Protein AF-A0A1Y1LAU3-F1 (afdb_monomer)

Foldseek 3Di:
DDDPPPPPPDDDPDLVVVLVVCVVVVCCVVCVPVNVVSVVVVVVVVVVVLVVVLVVVLVVVCVVCVPPDDPVNSVVVSVCVSVVVVVVVDDVVVVVVVVVVVVVVVPDD

InterPro domains:
  IPR008906 HAT, C-terminal dimerisation domain [PF05699] (14-85)

Structure (mmCIF, N/CA/C/O backbone):
data_AF-A0A1Y1LAU3-F1
#
_entry.id   AF-A0A1Y1LAU3-F1
#
loop_
_atom_site.group_PDB
_atom_site.id
_atom_site.type_symbol
_atom_site.label_atom_id
_atom_site.label_alt_id
_atom_site.label_comp_id
_atom_site.label_asym_id
_atom_site.label_entity_id
_atom_site.label_seq_id
_atom_site.pdbx_PDB_ins_code
_atom_site.Cartn_x
_atom_site.Cartn_y
_atom_site.Cartn_z
_atom_site.occupancy
_atom_site.B_iso_or_equiv
_atom_site.auth_seq_id
_atom_site.auth_comp_id
_atom_site.auth_asym_id
_atom_site.auth_atom_id
_atom_site.pdbx_PDB_model_num
ATOM 1 N N . CYS A 1 1 ? 8.373 -11.911 -58.769 1.00 37.09 1 CYS A N 1
ATOM 2 C CA . CYS A 1 1 ? 9.352 -11.261 -57.873 1.00 37.09 1 CYS A CA 1
ATOM 3 C C . CYS A 1 1 ? 8.609 -10.770 -56.638 1.00 37.09 1 CYS A C 1
ATOM 5 O O . CYS A 1 1 ? 7.966 -9.730 -56.698 1.00 37.09 1 CYS A O 1
ATOM 7 N N . ASN A 1 2 ? 8.587 -11.574 -55.572 1.00 32.12 2 ASN A N 1
ATOM 8 C CA . ASN A 1 2 ? 7.756 -11.315 -54.396 1.00 32.12 2 ASN A CA 1
ATOM 9 C C . ASN A 1 2 ? 8.445 -10.288 -53.495 1.00 32.12 2 ASN A C 1
ATOM 11 O O . ASN A 1 2 ? 9.388 -10.618 -52.781 1.00 32.12 2 ASN A O 1
ATOM 15 N N . ALA A 1 3 ? 7.964 -9.047 -53.535 1.00 37.00 3 ALA A N 1
ATOM 16 C CA . ALA A 1 3 ? 8.277 -8.048 -52.529 1.00 37.00 3 ALA A CA 1
ATOM 17 C C . ALA A 1 3 ? 7.621 -8.478 -51.208 1.00 37.00 3 ALA A C 1
ATOM 19 O O . ALA A 1 3 ? 6.402 -8.406 -51.045 1.00 37.00 3 ALA A O 1
ATOM 20 N N . ALA A 1 4 ? 8.432 -8.993 -50.285 1.00 42.31 4 ALA A N 1
ATOM 21 C CA . ALA A 1 4 ? 8.016 -9.248 -48.918 1.00 42.31 4 ALA A CA 1
ATOM 22 C C . ALA A 1 4 ? 7.680 -7.902 -48.263 1.00 42.31 4 ALA A C 1
ATOM 24 O O . ALA A 1 4 ? 8.559 -7.107 -47.939 1.00 42.31 4 ALA A O 1
ATOM 25 N N . ASN A 1 5 ? 6.382 -7.650 -48.106 1.00 40.16 5 ASN A N 1
ATOM 26 C CA . ASN A 1 5 ? 5.836 -6.565 -47.309 1.00 40.16 5 ASN A CA 1
ATOM 27 C C . ASN A 1 5 ? 6.276 -6.746 -45.851 1.00 40.16 5 ASN A C 1
ATOM 29 O O . ASN A 1 5 ? 5.591 -7.399 -45.063 1.00 40.16 5 ASN A O 1
ATOM 33 N N . HIS A 1 6 ? 7.418 -6.168 -45.483 1.00 41.47 6 HIS A N 1
ATOM 34 C CA . HIS A 1 6 ? 7.783 -5.982 -44.087 1.00 41.47 6 HIS A CA 1
ATOM 35 C C . HIS A 1 6 ? 6.885 -4.879 -43.521 1.00 41.47 6 HIS A C 1
ATOM 37 O O . HIS A 1 6 ? 7.215 -3.692 -43.545 1.00 41.47 6 HIS A O 1
ATOM 43 N N . LYS A 1 7 ? 5.691 -5.277 -43.079 1.00 38.19 7 LYS A N 1
ATOM 44 C CA . LYS A 1 7 ? 4.741 -4.411 -42.390 1.00 38.19 7 LYS A CA 1
ATOM 45 C C . LYS A 1 7 ? 5.406 -3.981 -41.084 1.00 38.19 7 LYS A C 1
ATOM 47 O O . LYS A 1 7 ? 5.466 -4.746 -40.129 1.00 38.19 7 LYS A O 1
ATOM 52 N N . VAL A 1 8 ? 5.982 -2.782 -41.086 1.00 50.97 8 VAL A N 1
ATOM 53 C CA . VAL A 1 8 ? 6.429 -2.102 -39.871 1.00 50.97 8 VAL A CA 1
ATOM 54 C C . VAL A 1 8 ? 5.165 -1.870 -39.055 1.00 50.97 8 VAL A C 1
ATOM 56 O O . VAL A 1 8 ? 4.382 -0.969 -39.350 1.00 50.97 8 VAL A O 1
ATOM 59 N N . GLU A 1 9 ? 4.897 -2.774 -38.114 1.00 46.41 9 GLU A N 1
ATOM 60 C CA . GLU A 1 9 ? 3.744 -2.658 -37.234 1.00 46.41 9 GLU A CA 1
ATOM 61 C C . GLU A 1 9 ? 3.915 -1.389 -36.406 1.00 46.41 9 GLU A C 1
ATOM 63 O O . GLU A 1 9 ? 4.878 -1.207 -35.662 1.00 46.41 9 GLU A O 1
ATOM 68 N N . THR A 1 10 ? 2.993 -0.465 -36.637 1.00 46.50 10 THR A N 1
ATOM 69 C CA . THR A 1 10 ? 2.930 0.844 -36.011 1.00 46.50 10 THR A CA 1
ATOM 70 C C . THR A 1 10 ? 2.952 0.702 -34.496 1.00 46.50 10 THR A C 1
ATOM 72 O O . THR A 1 10 ? 2.124 0.001 -33.917 1.00 46.50 10 THR A O 1
ATOM 75 N N . PHE A 1 11 ? 3.897 1.407 -33.879 1.00 54.47 11 PHE A N 1
ATOM 76 C CA . PHE A 1 11 ? 4.089 1.563 -32.444 1.00 54.47 11 PHE A CA 1
ATOM 77 C C . PHE A 1 11 ? 2.773 2.002 -31.784 1.00 54.47 11 PHE A C 1
ATOM 79 O O . PHE A 1 11 ? 2.393 3.171 -31.836 1.00 54.47 11 PHE A O 1
ATOM 86 N N . SER A 1 12 ? 2.031 1.063 -31.197 1.00 57.06 12 SER A N 1
ATOM 87 C CA . SER A 1 12 ? 0.879 1.407 -30.366 1.00 57.06 12 SER A CA 1
ATOM 88 C C . SER A 1 12 ? 1.380 2.194 -29.156 1.00 57.06 12 SER A C 1
ATOM 90 O O . SER A 1 12 ? 2.356 1.787 -28.529 1.00 57.06 12 SER A O 1
ATOM 92 N N . SER A 1 13 ? 0.694 3.272 -28.788 1.00 65.88 13 SER A N 1
ATOM 93 C CA . SER A 1 13 ? 1.000 4.178 -27.667 1.00 65.88 13 SER A CA 1
ATOM 94 C C . SER A 1 13 ? 0.988 3.537 -26.264 1.00 65.88 13 SER A C 1
ATOM 96 O O . SER A 1 13 ? 1.039 4.252 -25.267 1.00 65.88 13 SER A O 1
ATOM 98 N N . ASP A 1 14 ? 0.888 2.210 -26.171 1.00 78.12 14 ASP A N 1
ATOM 99 C CA . ASP A 1 14 ? 0.834 1.445 -24.931 1.00 78.12 14 ASP A CA 1
ATOM 100 C C . ASP A 1 14 ? 2.236 0.932 -24.519 1.00 78.12 14 ASP A C 1
ATOM 102 O O . ASP A 1 14 ? 2.820 0.088 -25.213 1.00 78.12 14 ASP A O 1
ATOM 106 N N . PRO A 1 15 ? 2.777 1.379 -23.369 1.00 75.56 15 PRO A N 1
ATOM 107 C CA . PRO A 1 15 ? 4.088 0.958 -22.870 1.00 75.56 15 PRO A CA 1
ATOM 108 C C . PRO A 1 15 ? 4.202 -0.553 -22.617 1.00 75.56 15 PRO A C 1
ATOM 110 O O . PRO A 1 15 ? 5.292 -1.120 -22.717 1.00 75.56 15 PRO A O 1
ATOM 113 N N . LEU A 1 16 ? 3.090 -1.225 -22.297 1.00 78.50 16 LEU A N 1
ATOM 114 C CA . LEU A 1 16 ? 3.060 -2.672 -22.053 1.00 78.50 16 LEU A CA 1
ATOM 115 C C . LEU A 1 16 ? 3.233 -3.463 -23.354 1.00 78.50 16 LEU A C 1
ATOM 117 O O . LEU A 1 16 ? 3.945 -4.469 -23.384 1.00 78.50 16 LEU A O 1
ATOM 121 N N . SER A 1 17 ? 2.608 -3.001 -24.435 1.00 79.81 17 SER A N 1
ATOM 122 C CA . SER A 1 17 ? 2.747 -3.580 -25.773 1.00 79.81 17 SER A CA 1
ATOM 123 C C . SER A 1 17 ? 4.181 -3.461 -26.298 1.00 79.81 17 SER A C 1
ATOM 125 O O . SER A 1 17 ? 4.711 -4.420 -26.861 1.00 79.81 17 SER A O 1
ATOM 127 N N . LEU A 1 18 ? 4.855 -2.345 -26.005 1.00 77.25 18 LEU A N 1
ATOM 128 C CA . LEU A 1 18 ? 6.271 -2.155 -26.316 1.00 77.25 18 LEU A CA 1
ATOM 129 C C . LEU A 1 18 ? 7.174 -3.154 -25.575 1.00 77.25 18 LEU A C 1
ATOM 131 O O . LEU A 1 18 ? 8.061 -3.759 -26.177 1.00 77.25 18 LEU A O 1
ATOM 135 N N . LEU A 1 19 ? 6.932 -3.362 -24.278 1.00 74.94 19 LEU A N 1
ATOM 136 C CA . LEU A 1 19 ? 7.707 -4.306 -23.470 1.00 74.94 19 LEU A CA 1
ATOM 137 C C . LEU A 1 19 ? 7.562 -5.746 -23.990 1.00 74.94 19 LEU A C 1
ATOM 139 O O . LEU A 1 19 ? 8.554 -6.464 -24.117 1.00 74.94 19 LEU A O 1
ATOM 143 N N . LYS A 1 20 ? 6.337 -6.148 -24.356 1.00 81.69 20 LYS A N 1
ATOM 144 C CA . LYS A 1 20 ? 6.057 -7.465 -24.956 1.00 81.69 20 LYS A CA 1
ATOM 145 C C . LYS A 1 20 ? 6.756 -7.644 -26.303 1.00 81.69 20 LYS A C 1
ATOM 147 O O . LYS A 1 20 ? 7.273 -8.722 -26.584 1.00 81.69 20 LYS A O 1
ATOM 152 N N . PHE A 1 21 ? 6.790 -6.599 -27.128 1.00 80.12 21 PHE A N 1
ATOM 153 C CA . PHE A 1 21 ? 7.493 -6.612 -28.409 1.00 80.12 21 PHE A CA 1
ATOM 154 C C . PHE A 1 21 ? 9.005 -6.795 -28.218 1.00 80.12 21 PHE A C 1
ATOM 156 O O . PHE A 1 21 ? 9.600 -7.686 -28.820 1.00 80.12 21 PHE A O 1
ATOM 163 N N . ILE A 1 22 ? 9.619 -6.026 -27.316 1.00 78.12 22 ILE A N 1
ATOM 164 C CA . ILE A 1 22 ? 11.055 -6.123 -27.007 1.00 78.12 22 ILE A CA 1
ATOM 165 C C . ILE A 1 22 ? 11.429 -7.531 -26.519 1.00 78.12 22 ILE A C 1
ATOM 167 O O . ILE A 1 22 ? 12.444 -8.082 -26.951 1.00 78.12 22 ILE A O 1
ATOM 171 N N . GLN A 1 23 ? 10.589 -8.131 -25.670 1.00 78.62 23 GLN A N 1
ATOM 172 C CA . GLN A 1 23 ? 10.777 -9.497 -25.182 1.00 78.62 23 GLN A CA 1
ATOM 173 C C . GLN A 1 23 ? 10.647 -10.538 -26.308 1.00 78.62 23 GLN A C 1
ATOM 175 O O . GLN A 1 23 ? 11.405 -11.505 -26.347 1.00 78.62 23 GLN A O 1
ATOM 180 N N . ARG A 1 24 ? 9.716 -10.334 -27.249 1.00 77.31 24 ARG A N 1
ATOM 181 C CA . ARG A 1 24 ? 9.457 -11.255 -28.367 1.00 77.31 24 ARG A CA 1
ATOM 182 C C . ARG A 1 24 ? 10.587 -11.291 -29.398 1.00 77.31 24 ARG A C 1
ATOM 184 O O . ARG A 1 24 ? 10.854 -12.352 -29.950 1.00 77.31 24 ARG A O 1
ATOM 191 N N . TYR A 1 25 ? 11.239 -10.160 -29.649 1.00 75.50 25 TYR A N 1
ATOM 192 C CA . TYR A 1 25 ? 12.319 -10.043 -30.637 1.00 75.50 25 TYR A CA 1
ATOM 193 C C . TYR A 1 25 ? 13.730 -10.148 -30.027 1.00 75.50 25 TYR A C 1
ATOM 195 O O . TYR A 1 25 ? 14.706 -9.887 -30.722 1.00 75.50 25 TYR A O 1
ATOM 203 N N . GLN A 1 26 ? 13.856 -10.507 -28.738 1.00 71.00 26 GLN A N 1
ATOM 204 C CA . GLN A 1 26 ? 15.136 -10.565 -28.006 1.00 71.00 26 GLN A CA 1
ATOM 205 C C . GLN A 1 26 ? 15.993 -9.289 -28.150 1.00 71.00 26 GLN A C 1
ATOM 207 O O . GLN A 1 26 ? 17.224 -9.324 -28.102 1.00 71.00 26 GLN A O 1
ATOM 212 N N . LEU A 1 27 ? 15.344 -8.124 -28.265 1.00 69.75 27 LEU A N 1
ATOM 213 C CA . LEU A 1 27 ? 16.032 -6.834 -28.398 1.00 69.75 27 LEU A CA 1
ATOM 214 C C . LEU A 1 27 ? 16.751 -6.403 -27.109 1.00 69.75 27 LEU A C 1
ATOM 216 O O . LEU A 1 27 ? 17.482 -5.414 -27.121 1.00 69.75 27 LEU A O 1
ATOM 220 N N . GLU A 1 28 ? 16.582 -7.149 -26.013 1.00 68.75 28 GLU A N 1
ATOM 221 C CA . GLU A 1 28 ? 17.261 -6.907 -24.735 1.00 68.75 28 GLU A CA 1
ATOM 222 C C . GLU A 1 28 ? 18.788 -6.864 -24.878 1.00 68.75 28 GLU A C 1
ATOM 224 O O . GLU A 1 28 ? 19.440 -6.091 -24.181 1.00 68.75 28 GLU A O 1
ATOM 229 N N . ILE A 1 29 ? 19.350 -7.631 -25.817 1.00 69.38 29 ILE A N 1
ATOM 230 C CA . ILE A 1 29 ? 20.799 -7.689 -26.061 1.00 69.38 29 ILE A CA 1
ATOM 231 C C . ILE A 1 29 ? 21.262 -6.503 -26.923 1.00 69.38 29 ILE A C 1
ATOM 233 O O . ILE A 1 29 ? 22.364 -5.994 -26.744 1.00 69.38 29 ILE A O 1
ATOM 237 N N . SER A 1 30 ? 20.415 -6.037 -27.848 1.00 77.38 30 SER A N 1
ATOM 238 C CA . SER A 1 30 ? 20.762 -4.977 -28.802 1.00 77.38 30 SER A CA 1
ATOM 239 C C . SER A 1 30 ? 20.588 -3.569 -28.224 1.00 77.38 30 SER A C 1
ATOM 241 O O . SER A 1 30 ? 21.345 -2.672 -28.591 1.00 77.38 30 SER A O 1
ATOM 243 N N . VAL A 1 31 ? 19.621 -3.361 -27.320 1.00 81.56 31 VAL A N 1
ATOM 244 C CA . VAL A 1 31 ? 19.309 -2.045 -26.726 1.00 81.56 31 VAL A CA 1
ATOM 245 C C . VAL A 1 31 ? 19.051 -2.116 -25.208 1.00 81.56 31 VAL A C 1
ATOM 247 O O . VAL A 1 31 ? 18.013 -1.647 -24.729 1.00 81.56 31 VAL A O 1
ATOM 250 N N . PRO A 1 32 ? 19.990 -2.651 -24.404 1.00 81.56 32 PRO A N 1
ATOM 251 C CA . PRO A 1 32 ? 19.770 -2.926 -22.978 1.00 81.56 32 PRO A CA 1
ATOM 252 C C . PRO A 1 32 ? 19.347 -1.684 -22.176 1.00 81.56 32 PRO A C 1
ATOM 254 O O . PRO A 1 32 ? 18.444 -1.755 -21.343 1.00 81.56 32 PRO A O 1
ATOM 257 N N . ASN A 1 33 ? 19.926 -0.517 -22.477 1.00 87.19 33 ASN A N 1
ATOM 258 C CA . ASN A 1 33 ? 19.628 0.739 -21.779 1.00 87.19 33 ASN A CA 1
ATOM 259 C C . ASN A 1 33 ? 18.170 1.192 -21.959 1.00 87.19 33 ASN A C 1
ATOM 261 O O . ASN A 1 33 ? 17.543 1.660 -21.009 1.00 87.19 33 ASN A O 1
ATOM 265 N N . ILE A 1 34 ? 17.611 1.016 -23.159 1.00 85.19 34 ILE A N 1
ATOM 266 C CA . ILE A 1 34 ? 16.222 1.388 -23.460 1.00 85.19 34 ILE A CA 1
ATOM 267 C C . ILE A 1 34 ? 15.258 0.456 -22.726 1.00 85.19 34 ILE A C 1
ATOM 269 O O . ILE A 1 34 ? 14.274 0.912 -22.144 1.00 85.19 34 ILE A O 1
ATOM 273 N N . VAL A 1 35 ? 15.571 -0.841 -22.681 1.00 84.88 35 VAL A N 1
ATOM 274 C CA . VAL A 1 35 ? 14.773 -1.824 -21.936 1.00 84.88 35 VAL A CA 1
ATOM 275 C C . VAL A 1 35 ? 14.752 -1.500 -20.443 1.00 84.88 35 VAL A C 1
ATOM 277 O O . VAL A 1 35 ? 13.688 -1.525 -19.824 1.00 84.88 35 VAL A O 1
ATOM 280 N N . ILE A 1 36 ? 15.906 -1.163 -19.862 1.00 86.62 36 ILE A N 1
ATOM 281 C CA . ILE A 1 36 ? 16.011 -0.776 -18.450 1.00 86.62 36 ILE A CA 1
ATOM 282 C C . ILE A 1 36 ? 15.191 0.488 -18.180 1.00 86.62 3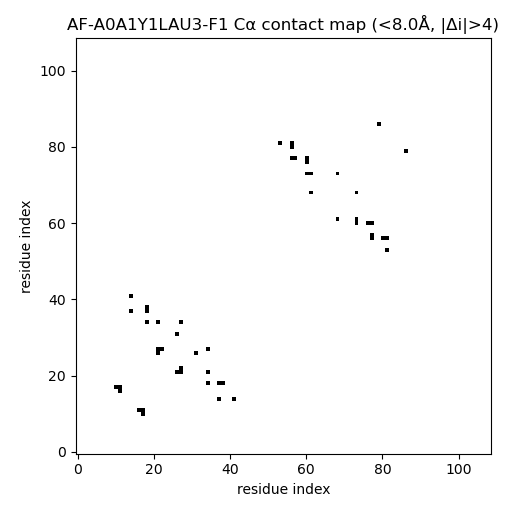6 ILE A C 1
ATOM 284 O O . ILE A 1 36 ? 14.388 0.501 -17.248 1.00 86.62 36 ILE A O 1
ATOM 288 N N . MET A 1 37 ? 15.329 1.521 -19.017 1.00 89.62 37 MET A N 1
ATOM 289 C CA . MET A 1 37 ? 14.572 2.767 -18.874 1.00 89.62 37 MET A CA 1
ATOM 290 C C . MET A 1 37 ? 13.058 2.522 -18.903 1.00 89.62 37 MET A C 1
ATOM 292 O O . MET A 1 37 ? 12.337 3.024 -18.042 1.00 89.62 37 MET A O 1
ATOM 296 N N . LEU A 1 38 ? 12.577 1.706 -19.844 1.00 87.31 38 LEU A N 1
ATOM 297 C CA . LEU A 1 38 ? 11.159 1.353 -19.956 1.00 87.31 38 LEU A CA 1
ATOM 298 C C . LEU A 1 38 ? 10.656 0.566 -18.741 1.00 87.31 38 LEU A C 1
ATOM 300 O O . LEU A 1 38 ? 9.576 0.859 -18.225 1.00 87.31 38 LEU A O 1
ATOM 304 N N . LYS A 1 39 ? 11.444 -0.398 -18.247 1.00 86.75 39 LYS A N 1
ATOM 305 C CA . LYS A 1 39 ? 11.120 -1.168 -17.033 1.00 86.75 39 LYS A CA 1
ATOM 306 C C . LYS A 1 39 ? 11.038 -0.258 -15.801 1.00 86.75 39 LYS A C 1
ATOM 308 O O . LYS A 1 39 ? 10.087 -0.378 -15.025 1.00 86.75 39 LYS A O 1
ATOM 313 N N . ILE A 1 40 ? 11.982 0.673 -15.640 1.00 92.31 40 ILE A N 1
ATOM 314 C CA . ILE A 1 40 ? 11.974 1.660 -14.547 1.00 92.31 40 ILE A CA 1
ATOM 315 C C . ILE A 1 40 ? 10.752 2.569 -14.665 1.00 92.31 40 ILE A C 1
ATOM 317 O O . ILE A 1 40 ? 10.028 2.732 -13.688 1.00 92.31 40 ILE A O 1
ATOM 321 N N . PHE A 1 41 ? 10.489 3.120 -15.851 1.00 91.38 41 PHE A N 1
ATOM 322 C CA . PHE A 1 41 ? 9.362 4.021 -16.078 1.00 91.38 41 PHE A CA 1
ATOM 323 C C . PHE A 1 41 ? 8.020 3.357 -15.750 1.00 91.38 41 PHE A C 1
ATOM 325 O O . PHE A 1 41 ? 7.207 3.926 -15.023 1.00 91.38 41 PHE A O 1
ATOM 332 N N . LEU A 1 42 ? 7.808 2.124 -16.218 1.00 88.50 42 LEU A N 1
ATOM 333 C CA . LEU A 1 42 ? 6.582 1.381 -15.934 1.00 88.50 42 LEU A CA 1
ATOM 334 C C . LEU A 1 42 ? 6.447 1.058 -14.438 1.00 88.50 42 LEU A C 1
ATOM 336 O O . LEU A 1 42 ? 5.380 1.258 -13.859 1.00 88.50 42 LEU A O 1
ATOM 340 N N . SER A 1 43 ? 7.531 0.613 -13.797 1.00 92.12 43 SER A N 1
ATOM 341 C CA . SER A 1 43 ? 7.549 0.332 -12.352 1.00 92.12 43 SER A CA 1
ATOM 342 C C . SER A 1 43 ? 7.264 1.590 -11.534 1.00 92.12 43 SER A C 1
ATOM 344 O O . SER A 1 43 ? 6.530 1.546 -10.544 1.00 92.12 43 SER A O 1
ATOM 346 N N . PHE A 1 44 ? 7.808 2.725 -11.970 1.00 91.81 44 PHE A N 1
ATOM 347 C CA . PHE A 1 44 ? 7.580 4.022 -11.356 1.00 91.81 44 PHE A CA 1
ATOM 348 C C . PHE A 1 44 ? 6.119 4.450 -11.501 1.00 91.81 44 PHE A C 1
ATOM 350 O O . PHE A 1 44 ? 5.495 4.788 -10.500 1.00 91.81 44 PHE A O 1
ATOM 357 N N . ALA A 1 45 ? 5.536 4.343 -12.698 1.00 91.38 45 ALA A N 1
ATOM 358 C CA . ALA A 1 45 ? 4.128 4.661 -12.932 1.00 91.38 45 ALA A CA 1
ATOM 359 C C . ALA A 1 45 ? 3.187 3.818 -12.050 1.00 91.38 45 ALA A C 1
ATOM 361 O O . ALA A 1 45 ? 2.279 4.355 -11.413 1.00 91.38 45 ALA A O 1
ATOM 362 N N . VAL A 1 46 ? 3.442 2.508 -11.942 1.00 91.69 46 VAL A N 1
ATOM 363 C CA . VAL A 1 46 ? 2.684 1.608 -11.054 1.00 91.69 46 VAL A CA 1
ATOM 364 C C . VAL A 1 46 ? 2.858 1.997 -9.582 1.00 91.69 46 VAL A C 1
ATOM 366 O O . VAL A 1 46 ? 1.881 2.026 -8.829 1.00 91.69 46 VAL A O 1
ATOM 369 N N . SER A 1 47 ? 4.080 2.333 -9.167 1.00 94.88 47 SER A N 1
ATOM 370 C CA . SER A 1 47 ? 4.369 2.750 -7.791 1.00 94.88 47 SER A CA 1
ATOM 371 C C . SER A 1 47 ? 3.674 4.063 -7.438 1.00 94.88 47 SER A C 1
ATOM 373 O O . SER A 1 47 ? 3.047 4.145 -6.386 1.00 94.88 47 SER A O 1
ATOM 375 N N . VAL A 1 48 ? 3.712 5.063 -8.326 1.00 94.94 48 VAL A N 1
ATOM 376 C CA . VAL A 1 48 ? 3.027 6.352 -8.138 1.00 94.94 48 VAL A CA 1
ATOM 377 C C . VAL A 1 48 ? 1.525 6.137 -7.978 1.00 94.94 48 VAL A C 1
ATOM 379 O O . VAL A 1 48 ? 0.955 6.590 -6.987 1.00 94.94 48 VAL A O 1
ATOM 382 N N . ALA A 1 49 ? 0.899 5.360 -8.865 1.00 92.62 49 ALA A N 1
ATOM 383 C CA . ALA A 1 49 ? -0.526 5.046 -8.762 1.00 92.62 49 ALA A CA 1
ATOM 384 C C . ALA A 1 49 ? -0.880 4.333 -7.437 1.00 92.62 49 ALA A C 1
ATOM 386 O O . ALA A 1 49 ? -1.904 4.625 -6.809 1.00 92.62 49 ALA A O 1
ATOM 387 N N . SER A 1 50 ? -0.026 3.413 -6.976 1.00 91.44 50 SER A N 1
ATOM 388 C CA . SER A 1 50 ? -0.198 2.731 -5.685 1.00 91.44 50 SER A CA 1
ATOM 389 C C . SER A 1 50 ? -0.059 3.690 -4.493 1.00 91.44 50 SER A C 1
ATOM 391 O O . SER A 1 50 ? -0.875 3.662 -3.562 1.00 91.44 50 SER A O 1
ATOM 393 N N . CYS A 1 51 ? 0.929 4.587 -4.538 1.00 91.88 51 CYS A N 1
ATOM 394 C CA . CYS A 1 51 ? 1.146 5.626 -3.537 1.00 91.88 51 CYS A CA 1
ATOM 395 C C . CYS A 1 51 ? -0.045 6.585 -3.461 1.00 91.88 51 CYS A C 1
ATOM 397 O O . CYS A 1 51 ? -0.573 6.801 -2.372 1.00 91.88 51 CYS A O 1
ATOM 399 N N . GLU A 1 52 ? -0.523 7.113 -4.590 1.00 92.25 52 GLU A N 1
ATOM 400 C CA . GLU A 1 52 ? -1.690 8.003 -4.643 1.00 92.25 52 GLU A CA 1
ATOM 401 C C . GLU A 1 52 ? -2.936 7.342 -4.0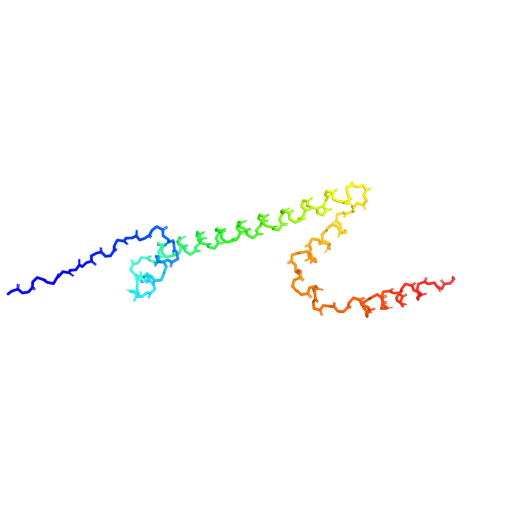49 1.00 92.25 52 GLU A C 1
ATOM 403 O O . GLU A 1 52 ? -3.622 7.927 -3.202 1.00 92.25 52 GLU A O 1
ATOM 408 N N . ARG A 1 53 ? -3.199 6.082 -4.426 1.00 90.69 53 ARG A N 1
ATOM 409 C CA . ARG A 1 53 ? -4.298 5.292 -3.859 1.00 90.69 53 ARG A CA 1
ATOM 410 C C . ARG A 1 53 ? -4.155 5.150 -2.340 1.00 90.69 53 ARG A C 1
ATOM 412 O O . ARG A 1 53 ? -5.136 5.350 -1.621 1.00 90.69 53 ARG A O 1
ATOM 419 N N . SER A 1 54 ? -2.955 4.841 -1.851 1.00 90.88 54 SER A N 1
ATOM 420 C CA . SER A 1 54 ? -2.672 4.663 -0.419 1.00 90.88 54 SER A CA 1
ATOM 421 C C . SER A 1 54 ? -2.803 5.975 0.366 1.00 90.88 54 SER A C 1
ATOM 423 O O . SER A 1 54 ? -3.465 6.017 1.406 1.00 90.88 54 SER A O 1
ATOM 425 N N . PHE A 1 55 ? -2.267 7.080 -0.157 1.00 88.81 55 PHE A N 1
ATOM 426 C CA . PHE A 1 55 ? -2.387 8.408 0.451 1.00 88.81 55 PHE A CA 1
ATOM 427 C C . PHE A 1 55 ? -3.824 8.936 0.438 1.00 88.81 55 PHE A C 1
ATOM 429 O O . PHE A 1 55 ? -4.244 9.583 1.400 1.00 88.81 55 PHE A O 1
ATOM 436 N N . SER A 1 56 ? -4.610 8.618 -0.592 1.00 91.62 56 SER A N 1
ATOM 437 C CA . SER A 1 56 ? -6.041 8.934 -0.634 1.00 91.62 56 SER A CA 1
ATOM 438 C C . SER A 1 56 ? -6.798 8.266 0.522 1.00 91.62 56 SER A C 1
ATOM 440 O O . SER A 1 56 ? -7.557 8.923 1.240 1.00 91.62 56 SER A O 1
ATOM 442 N N . LYS A 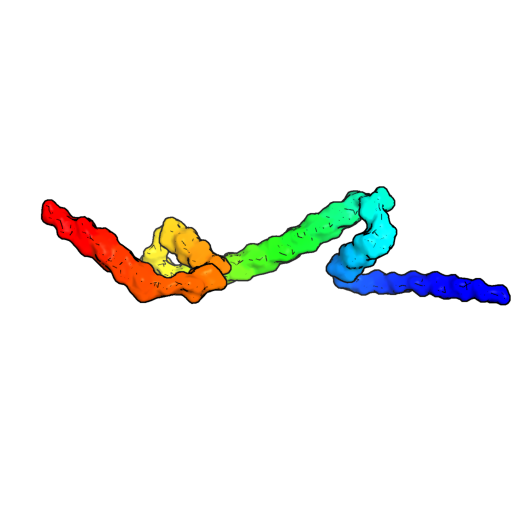1 57 ? -6.516 6.984 0.798 1.00 89.31 57 LYS A N 1
ATOM 443 C CA . LYS A 1 57 ? -7.068 6.286 1.973 1.00 89.31 57 LYS A CA 1
ATOM 444 C C . LYS A 1 57 ? -6.593 6.907 3.283 1.00 89.31 57 LYS A C 1
ATOM 446 O O . LYS A 1 57 ? -7.413 7.155 4.165 1.00 89.31 57 LYS A O 1
ATOM 451 N N . LEU A 1 58 ? -5.305 7.227 3.396 1.00 90.06 58 LEU A N 1
ATOM 452 C CA . LEU A 1 58 ? -4.756 7.880 4.585 1.00 90.06 58 LEU A CA 1
ATOM 453 C C . LEU A 1 58 ? -5.432 9.228 4.869 1.00 90.06 58 LEU A C 1
ATOM 455 O O . LEU A 1 58 ? -5.748 9.537 6.019 1.00 90.06 58 LEU A O 1
ATOM 459 N N . LYS A 1 59 ? -5.698 10.015 3.821 1.00 90.06 59 LYS A N 1
ATOM 460 C CA . LYS A 1 59 ? -6.421 11.287 3.918 1.00 90.06 59 LYS A CA 1
ATOM 461 C C . LYS A 1 59 ? -7.832 11.088 4.473 1.00 90.06 59 LYS A C 1
ATOM 463 O O . LYS A 1 59 ? -8.232 11.853 5.348 1.00 90.06 59 LYS A O 1
ATOM 468 N N . LEU A 1 60 ? -8.556 10.056 4.029 1.00 89.50 60 LEU A N 1
ATOM 469 C CA . LEU A 1 60 ? -9.880 9.717 4.569 1.00 89.50 60 LEU A CA 1
ATOM 470 C C . LEU A 1 60 ? -9.817 9.361 6.061 1.00 89.50 60 LEU A C 1
ATOM 472 O O . LEU A 1 60 ? -10.592 9.905 6.846 1.00 89.50 60 LEU A O 1
ATOM 476 N N . ILE A 1 61 ? -8.860 8.518 6.465 1.00 87.75 61 ILE A N 1
ATOM 477 C CA . ILE A 1 61 ? -8.658 8.128 7.873 1.00 87.75 61 ILE A CA 1
ATOM 478 C C . ILE A 1 61 ? -8.372 9.361 8.738 1.00 87.75 61 ILE A C 1
ATOM 480 O O . ILE A 1 61 ? -8.995 9.556 9.783 1.00 87.75 61 ILE A O 1
ATOM 484 N N . LYS A 1 62 ? -7.454 10.222 8.283 1.00 87.50 62 LYS A N 1
ATOM 485 C CA . LYS A 1 62 ? -7.061 11.440 9.001 1.00 87.50 62 LYS A CA 1
ATOM 486 C C . LYS A 1 62 ? -8.216 12.437 9.117 1.00 87.50 62 LYS A C 1
ATOM 488 O O . LYS A 1 62 ? -8.358 13.075 10.155 1.00 87.50 62 LYS A O 1
ATOM 493 N N . ASN A 1 63 ? -9.032 12.569 8.070 1.00 88.50 63 ASN A N 1
ATOM 494 C CA . ASN A 1 63 ? -10.192 13.456 8.086 1.00 88.50 63 ASN A CA 1
ATOM 495 C C . ASN A 1 63 ? -11.274 12.959 9.055 1.00 88.50 63 ASN A C 1
ATOM 497 O O . ASN A 1 63 ? -11.818 13.753 9.816 1.00 88.50 63 ASN A O 1
ATOM 501 N N . TYR A 1 64 ? -11.541 11.650 9.068 1.00 86.25 64 TYR A N 1
ATOM 502 C CA . TYR A 1 64 ? -12.526 11.044 9.966 1.00 86.25 64 TYR A CA 1
ATOM 503 C C . TYR A 1 64 ? -12.122 11.153 11.448 1.00 86.25 64 TYR A C 1
ATOM 505 O O . TYR A 1 64 ? -12.964 11.398 12.304 1.00 86.25 64 TYR A O 1
ATOM 513 N N . LEU A 1 65 ? -10.827 11.028 11.765 1.00 82.69 65 LEU A N 1
ATOM 514 C CA . LEU A 1 65 ? -10.315 10.950 13.145 1.00 82.69 65 LEU A CA 1
ATOM 515 C C . LEU A 1 65 ? -9.651 12.250 13.640 1.00 82.69 65 LEU A C 1
ATOM 517 O O . LEU A 1 65 ? -8.838 12.220 14.570 1.00 82.69 65 LEU A O 1
ATOM 521 N N . ARG A 1 66 ? -9.992 13.394 13.024 1.00 76.81 66 ARG A N 1
ATOM 522 C CA . ARG A 1 66 ? -9.283 14.689 13.115 1.00 76.81 66 ARG A CA 1
ATOM 523 C C . ARG A 1 66 ? -9.024 15.210 14.537 1.00 76.81 66 ARG A C 1
ATOM 525 O O . ARG A 1 66 ? -8.095 15.989 14.717 1.00 76.81 66 ARG A O 1
ATOM 532 N N . SER A 1 67 ? -9.808 14.797 15.531 1.00 67.6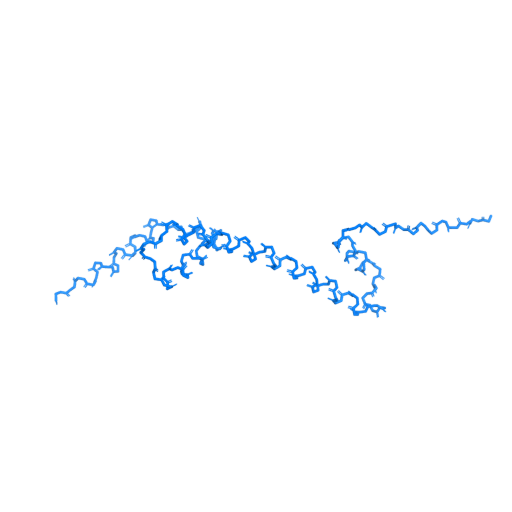2 67 SER A N 1
ATOM 533 C CA . SER A 1 67 ? -9.711 15.271 16.918 1.00 67.62 67 SER A CA 1
ATOM 534 C C . SER A 1 67 ? -9.000 14.321 17.896 1.00 67.62 67 SER A C 1
ATOM 536 O O . SER A 1 67 ? -8.788 14.719 19.037 1.00 67.62 67 SER A O 1
ATOM 538 N N . GLN A 1 68 ? -8.622 13.089 17.512 1.00 64.81 68 GLN A N 1
ATOM 539 C CA . GLN A 1 68 ? -8.163 12.071 18.487 1.00 64.81 68 GLN A CA 1
ATOM 540 C C . GLN A 1 68 ? -6.983 11.180 18.047 1.00 64.81 68 GLN A C 1
ATOM 542 O O . GLN A 1 68 ? -6.716 10.148 18.671 1.00 64.81 68 GLN A O 1
ATOM 547 N N . MET A 1 69 ? -6.257 11.515 16.977 1.00 80.50 69 MET A N 1
ATOM 548 C CA . MET A 1 69 ? -5.314 10.562 16.379 1.00 80.50 69 MET A CA 1
ATOM 549 C C . MET A 1 69 ? -3.837 10.843 16.685 1.00 80.50 69 MET A C 1
ATOM 551 O O . MET A 1 69 ? -3.269 11.821 16.209 1.00 80.50 69 MET A O 1
ATOM 555 N N . SER A 1 70 ? -3.185 9.930 17.416 1.00 87.06 70 SER A N 1
ATOM 556 C CA . SER A 1 70 ? -1.721 9.897 17.541 1.00 87.06 70 SER A CA 1
ATOM 557 C C . SER A 1 70 ? -1.062 9.324 16.278 1.00 87.06 70 SER A C 1
ATOM 559 O O . SER A 1 70 ? -1.665 8.526 15.553 1.00 87.06 70 SER A O 1
ATOM 561 N N . SER A 1 71 ? 0.199 9.689 16.024 1.00 86.31 71 SER A N 1
ATOM 562 C CA . SER A 1 71 ? 0.975 9.216 14.864 1.00 86.31 71 SER A CA 1
ATOM 563 C C . SER A 1 71 ? 1.083 7.687 14.805 1.00 86.31 71 SER A C 1
ATOM 565 O O . SER A 1 71 ? 0.930 7.095 13.737 1.00 86.31 71 SER A O 1
ATOM 567 N N . LEU A 1 72 ? 1.266 7.034 15.957 1.00 89.88 72 LEU A N 1
ATOM 568 C CA . LEU A 1 72 ? 1.317 5.575 16.060 1.00 89.88 72 LEU A CA 1
ATOM 569 C C . LEU A 1 72 ? -0.018 4.929 15.667 1.00 89.88 72 LEU A C 1
ATOM 571 O O . LEU A 1 72 ? -0.038 3.989 14.873 1.00 89.88 72 LEU A O 1
ATOM 575 N N . ARG A 1 73 ? -1.140 5.455 16.179 1.00 89.88 73 ARG A N 1
ATOM 576 C CA . ARG A 1 73 ? -2.479 4.955 15.837 1.00 89.88 73 ARG A CA 1
ATOM 577 C C . ARG A 1 73 ? -2.782 5.156 14.351 1.00 89.88 73 ARG A C 1
ATOM 579 O O . ARG A 1 73 ? -3.357 4.265 13.730 1.00 89.88 73 ARG A O 1
ATOM 586 N N . LEU A 1 74 ? -2.365 6.289 13.781 1.00 89.56 74 LEU A N 1
ATOM 587 C CA . LEU A 1 74 ? -2.493 6.580 12.351 1.00 89.56 74 LEU A CA 1
ATOM 588 C C . LEU A 1 74 ? -1.716 5.586 11.497 1.00 89.56 74 LEU A C 1
ATOM 590 O O . LEU A 1 74 ? -2.294 5.020 10.574 1.00 89.56 74 LEU A O 1
ATOM 594 N N . ARG A 1 75 ? -0.448 5.329 11.828 1.00 89.56 75 ARG A N 1
ATOM 595 C CA . ARG A 1 75 ? 0.381 4.359 11.104 1.00 89.56 75 ARG A CA 1
ATOM 596 C C . ARG A 1 75 ? -0.241 2.964 11.120 1.00 89.56 75 ARG A C 1
ATOM 598 O O . ARG A 1 75 ? -0.346 2.340 10.071 1.00 89.56 75 ARG A O 1
ATOM 605 N N . ASN A 1 76 ? -0.697 2.500 12.283 1.00 91.00 76 ASN A N 1
ATOM 606 C CA . ASN A 1 76 ? -1.303 1.174 12.4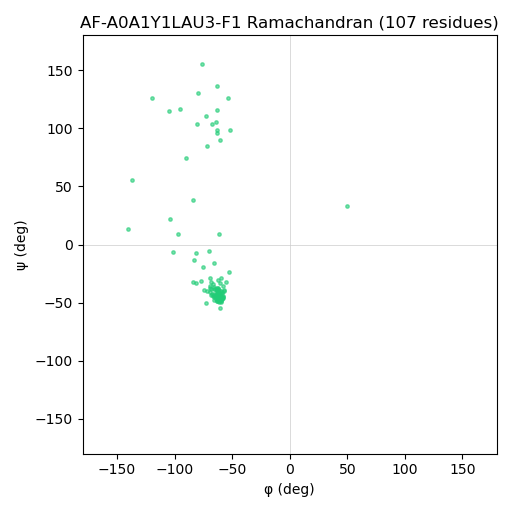06 1.00 91.00 76 ASN A CA 1
ATOM 607 C C . ASN A 1 76 ? -2.585 1.061 11.562 1.00 91.00 76 ASN A C 1
ATOM 609 O O . ASN A 1 76 ? -2.744 0.103 10.814 1.00 91.00 76 ASN A O 1
ATOM 613 N N . LEU A 1 77 ? -3.467 2.065 11.613 1.00 90.12 77 LEU A N 1
ATOM 614 C CA . LEU A 1 77 ? -4.694 2.071 10.807 1.00 90.12 77 LEU A CA 1
ATOM 615 C C . LEU A 1 77 ? -4.428 2.225 9.305 1.00 90.12 77 LEU A C 1
ATOM 617 O O . LEU A 1 77 ? -5.161 1.657 8.496 1.00 90.12 77 LEU A O 1
ATOM 621 N N . ALA A 1 78 ? -3.377 2.954 8.927 1.00 90.06 78 ALA A N 1
ATOM 622 C CA . ALA A 1 78 ? -2.932 3.044 7.543 1.00 90.06 78 ALA A CA 1
ATOM 623 C C . ALA A 1 78 ? -2.503 1.672 7.010 1.00 90.06 78 ALA A C 1
ATOM 625 O O . ALA A 1 78 ? -2.957 1.283 5.939 1.00 90.06 78 ALA A O 1
ATOM 626 N N . ILE A 1 79 ? -1.707 0.922 7.781 1.00 91.75 79 ILE A N 1
ATOM 627 C CA . ILE A 1 79 ? -1.268 -0.434 7.418 1.00 91.75 79 ILE A CA 1
ATOM 628 C C . ILE A 1 79 ? -2.476 -1.359 7.240 1.00 91.75 79 ILE A C 1
ATOM 630 O O . ILE A 1 79 ? -2.601 -1.969 6.184 1.00 91.75 79 ILE A O 1
ATOM 634 N N . LEU A 1 80 ? -3.415 -1.388 8.196 1.00 90.69 80 LEU A N 1
ATOM 635 C CA . LEU A 1 80 ? -4.651 -2.182 8.065 1.00 90.69 80 LEU A CA 1
ATOM 636 C C . LEU A 1 80 ? -5.477 -1.788 6.826 1.00 90.69 80 LEU A C 1
ATOM 638 O O . LEU A 1 80 ? -6.109 -2.627 6.192 1.00 90.69 80 LEU A O 1
ATOM 642 N N . SER A 1 81 ? -5.487 -0.502 6.470 1.00 89.31 81 SER A N 1
ATOM 643 C CA . SER A 1 81 ? -6.256 -0.006 5.322 1.00 89.31 81 SER A CA 1
ATOM 644 C C . SER A 1 81 ? -5.601 -0.311 3.974 1.00 89.31 81 SER A C 1
ATOM 646 O O . SER A 1 81 ? -6.316 -0.477 2.983 1.00 89.31 81 SER A O 1
ATOM 648 N N . ILE A 1 82 ? -4.267 -0.360 3.921 1.00 89.25 82 ILE A N 1
ATOM 649 C CA . ILE A 1 82 ? -3.496 -0.769 2.739 1.00 89.25 82 ILE A CA 1
ATOM 650 C C . ILE A 1 82 ? -3.629 -2.285 2.560 1.00 89.25 82 ILE A C 1
ATOM 652 O O . ILE A 1 82 ? -4.072 -2.745 1.508 1.00 89.25 82 ILE A O 1
ATOM 656 N N . GLU A 1 83 ? -3.393 -3.045 3.631 1.00 89.81 83 GLU A N 1
ATOM 657 C CA . GLU A 1 83 ? -3.502 -4.508 3.681 1.00 89.81 83 GLU A CA 1
ATOM 658 C C . GLU A 1 83 ? -4.938 -4.980 3.944 1.00 89.81 83 GLU A C 1
ATOM 660 O O . GLU A 1 83 ? -5.194 -5.943 4.672 1.00 89.81 83 GLU A O 1
ATOM 665 N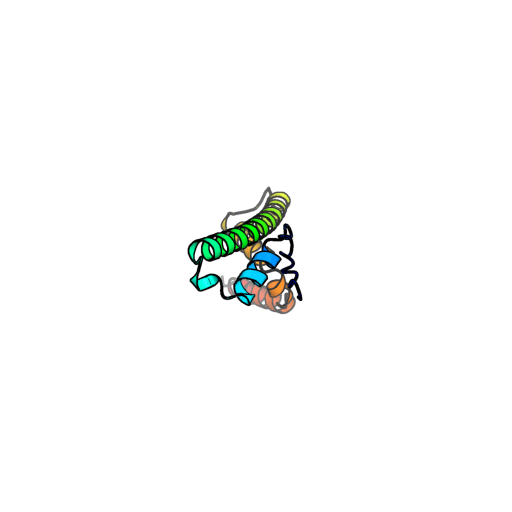 N . ARG A 1 84 ? -5.919 -4.295 3.346 1.00 89.31 84 ARG A N 1
ATOM 666 C CA . ARG A 1 84 ? -7.341 -4.575 3.581 1.00 89.31 84 ARG A CA 1
ATOM 667 C C . ARG A 1 84 ? -7.730 -6.001 3.191 1.00 89.31 84 ARG A C 1
ATOM 669 O O . ARG A 1 84 ? -8.615 -6.568 3.815 1.00 89.31 84 ARG A O 1
ATOM 676 N N . LYS A 1 85 ? -7.088 -6.567 2.161 1.00 90.56 85 LYS A N 1
ATOM 677 C CA . LYS A 1 85 ? -7.346 -7.945 1.713 1.00 90.56 85 LYS A CA 1
ATOM 678 C C . LYS A 1 85 ? -7.047 -8.941 2.830 1.00 90.56 85 LYS A C 1
ATOM 680 O O . LYS A 1 85 ? -7.950 -9.653 3.237 1.00 90.56 85 LYS A O 1
ATOM 685 N N . LEU A 1 86 ? -5.835 -8.878 3.379 1.00 89.88 86 LEU A N 1
ATOM 686 C CA . LEU A 1 86 ? -5.422 -9.693 4.517 1.00 89.88 86 LEU A CA 1
ATOM 687 C C . LEU A 1 86 ? -6.274 -9.396 5.756 1.00 89.88 86 LEU A C 1
ATOM 689 O O . LEU A 1 86 ? -6.714 -10.302 6.443 1.00 89.88 86 LEU A O 1
ATOM 693 N N . THR A 1 87 ? -6.560 -8.120 6.021 1.00 88.88 87 THR A N 1
ATOM 694 C CA . THR A 1 87 ? -7.362 -7.715 7.186 1.00 88.88 87 THR A CA 1
ATOM 695 C C . THR A 1 87 ? -8.786 -8.282 7.148 1.00 88.88 87 THR A C 1
ATOM 697 O O . THR A 1 87 ? -9.357 -8.542 8.199 1.00 88.88 87 THR A O 1
ATOM 700 N N . ASN A 1 88 ? -9.359 -8.496 5.960 1.00 89.62 88 ASN A N 1
ATOM 701 C CA . AS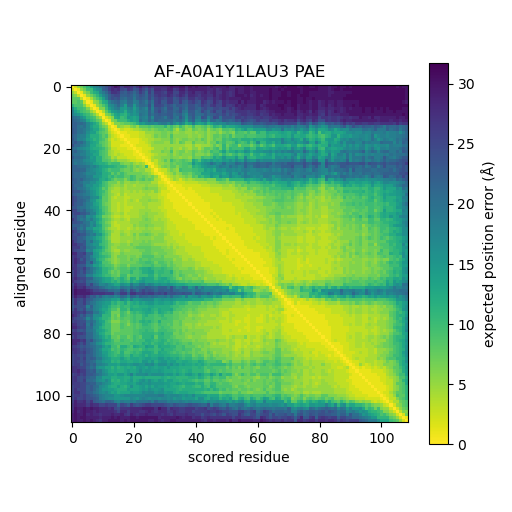N A 1 88 ? -10.676 -9.121 5.805 1.00 89.62 88 ASN A CA 1
ATOM 702 C C . ASN A 1 88 ? -10.661 -10.642 6.038 1.00 89.62 88 ASN A C 1
ATOM 704 O O . ASN A 1 88 ? -11.724 -11.218 6.243 1.00 89.62 88 ASN A O 1
ATOM 708 N N . GLU A 1 89 ? -9.497 -11.289 5.959 1.00 92.56 89 GLU A N 1
ATOM 709 C CA . GLU A 1 89 ? -9.334 -12.725 6.236 1.00 92.56 89 GLU A CA 1
ATOM 710 C C . GLU A 1 89 ? -9.181 -13.006 7.740 1.00 92.56 89 GLU A C 1
ATOM 712 O O . GLU A 1 89 ? -9.278 -14.151 8.171 1.00 92.56 89 GLU A O 1
ATOM 717 N N . ILE A 1 90 ? -8.946 -11.966 8.545 1.00 90.50 90 ILE A N 1
ATOM 718 C CA . ILE A 1 90 ? -8.817 -12.072 9.998 1.00 90.50 90 ILE A CA 1
ATOM 719 C C . ILE A 1 90 ? -10.212 -12.149 10.627 1.00 90.50 90 ILE A C 1
ATOM 721 O O . ILE A 1 90 ? -11.059 -11.292 10.374 1.00 90.50 90 ILE A O 1
ATOM 725 N N . ASP A 1 91 ? -10.423 -13.132 11.506 1.00 91.94 91 ASP A N 1
ATOM 726 C CA . ASP A 1 91 ? -11.626 -13.205 12.335 1.00 91.94 91 ASP A CA 1
ATOM 727 C C . ASP A 1 91 ? -11.581 -12.137 13.442 1.00 91.94 91 AS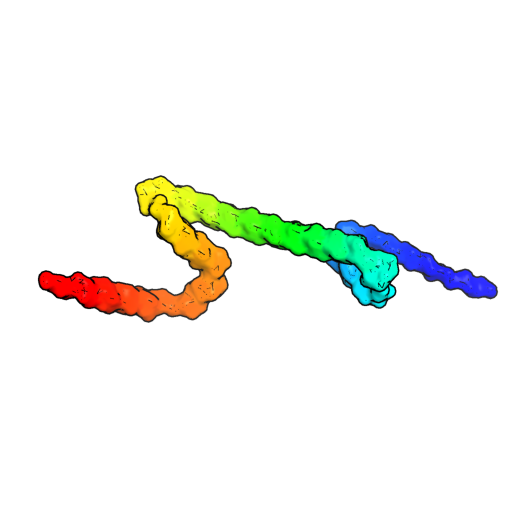P A C 1
ATOM 729 O O . ASP A 1 91 ? -10.777 -12.187 14.382 1.00 91.94 91 ASP A O 1
ATOM 733 N N . PHE A 1 92 ? -12.452 -11.135 13.313 1.00 89.75 92 PHE A N 1
ATOM 734 C CA . PHE A 1 92 ? -12.561 -10.058 14.288 1.00 89.75 92 PHE A CA 1
ATOM 735 C C . PHE A 1 92 ? -13.149 -10.524 15.619 1.00 89.75 92 PHE A C 1
ATOM 737 O O . PHE A 1 92 ? -12.788 -9.944 16.645 1.00 89.75 92 PHE A O 1
ATOM 744 N N . ASP A 1 93 ? -14.002 -11.548 15.642 1.00 91.19 93 ASP A N 1
ATOM 745 C CA . ASP A 1 93 ? -14.635 -12.005 16.881 1.00 91.19 93 ASP A CA 1
ATOM 746 C C . ASP A 1 93 ? -13.601 -12.644 17.807 1.00 91.19 93 ASP A C 1
ATOM 748 O O . ASP A 1 93 ? -13.542 -12.332 19.002 1.00 91.19 93 ASP A O 1
ATOM 752 N N . ASP A 1 94 ? -12.721 -13.474 17.253 1.00 92.00 94 ASP A N 1
ATOM 753 C CA . ASP A 1 94 ? -11.623 -14.071 18.010 1.00 92.00 94 ASP A CA 1
ATOM 754 C C . ASP A 1 94 ? -10.576 -13.031 18.426 1.00 92.00 94 ASP A C 1
ATOM 756 O O . ASP A 1 94 ? -10.126 -13.036 19.578 1.00 92.00 94 ASP A O 1
ATOM 760 N N . LEU A 1 95 ? -10.270 -12.059 17.560 1.00 90.25 95 LEU A N 1
ATOM 761 C CA . LEU A 1 95 ? -9.380 -10.947 17.906 1.00 90.25 95 LEU A CA 1
ATOM 762 C C . LEU A 1 95 ? -9.945 -10.093 19.056 1.00 90.25 95 LEU A C 1
ATOM 764 O O . LEU A 1 95 ? -9.199 -9.675 19.948 1.00 90.25 95 LEU A O 1
ATOM 768 N N . ILE A 1 96 ? -11.256 -9.828 19.060 1.00 90.62 96 ILE A N 1
ATOM 769 C CA . ILE A 1 96 ? -11.928 -9.071 20.125 1.00 90.62 96 ILE A CA 1
ATOM 770 C C . ILE A 1 96 ? -11.888 -9.856 21.438 1.00 90.62 96 ILE A C 1
ATOM 772 O O . ILE A 1 96 ? -11.544 -9.272 22.473 1.00 90.62 96 ILE A O 1
ATOM 776 N N . LYS A 1 97 ? -12.182 -11.164 21.413 1.00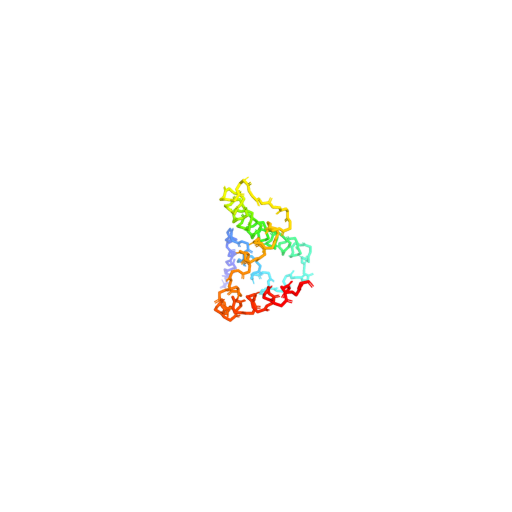 92.06 97 LYS A N 1
ATOM 777 C CA . LYS A 1 97 ? -12.080 -12.033 22.601 1.00 92.06 97 LYS A CA 1
ATOM 778 C C . LYS A 1 97 ? -10.663 -12.029 23.164 1.00 92.06 97 LYS A C 1
ATOM 780 O O . LYS A 1 97 ? -10.481 -11.848 24.370 1.00 92.06 97 LYS A O 1
ATOM 785 N N . GLU A 1 98 ? -9.654 -12.169 22.309 1.00 91.31 98 GLU A N 1
ATOM 786 C CA . GLU A 1 98 ? -8.256 -12.146 22.731 1.00 91.31 98 GLU A CA 1
ATOM 787 C C . GLU A 1 98 ? -7.869 -10.786 23.332 1.00 91.31 98 GLU A C 1
ATOM 789 O O . GLU A 1 98 ? -7.245 -10.718 24.400 1.00 91.31 98 GLU A O 1
ATOM 794 N N . PHE A 1 99 ? -8.262 -9.690 22.681 1.00 89.56 99 PHE A N 1
ATOM 795 C CA . PHE A 1 99 ? -8.007 -8.343 23.178 1.00 89.56 99 PHE A CA 1
ATOM 796 C C . PHE A 1 99 ? -8.665 -8.112 24.546 1.00 89.56 99 PHE A C 1
ATOM 798 O O . PHE A 1 99 ? -8.022 -7.581 25.460 1.00 89.56 99 PHE A O 1
ATOM 805 N N . ALA A 1 100 ? -9.910 -8.563 24.720 1.00 90.00 100 ALA A N 1
ATOM 806 C CA . ALA A 1 100 ? -10.629 -8.503 25.988 1.00 90.00 100 ALA A CA 1
ATOM 807 C C . ALA A 1 100 ? -9.929 -9.334 27.076 1.00 90.00 100 ALA A C 1
ATOM 809 O O . ALA A 1 100 ? -9.676 -8.814 28.164 1.00 90.00 100 ALA A O 1
ATOM 810 N N . ALA A 1 101 ? -9.518 -10.569 26.774 1.00 89.94 101 ALA A N 1
ATOM 811 C CA . ALA A 1 101 ? -8.797 -11.437 27.709 1.00 89.94 101 ALA A CA 1
ATOM 812 C C . ALA A 1 101 ? -7.434 -10.854 28.132 1.00 89.94 101 ALA A C 1
ATOM 814 O O . ALA A 1 101 ? -7.024 -10.964 29.292 1.00 89.94 101 ALA A O 1
ATOM 815 N N . ARG A 1 102 ? -6.713 -10.202 27.211 1.00 86.19 102 ARG A N 1
ATOM 816 C CA . ARG A 1 102 ? -5.454 -9.495 27.511 1.00 86.19 102 ARG A CA 1
ATOM 817 C C . ARG A 1 102 ? -5.685 -8.247 28.370 1.00 86.19 102 ARG A C 1
ATOM 819 O O . ARG A 1 102 ? -4.867 -7.960 29.244 1.00 86.19 102 ARG A O 1
ATOM 826 N N . LYS A 1 103 ? -6.781 -7.513 28.151 1.00 78.56 103 LYS A N 1
ATOM 827 C CA . LYS A 1 103 ? -7.127 -6.314 28.933 1.00 78.56 103 LYS A CA 1
ATOM 828 C C . LYS A 1 103 ? -7.641 -6.659 30.333 1.00 78.56 103 LYS A C 1
ATOM 830 O O . LYS A 1 103 ? -7.244 -5.995 31.283 1.00 78.56 103 LYS A O 1
ATOM 835 N N . ALA A 1 104 ? -8.439 -7.718 30.471 1.00 68.50 104 ALA A N 1
ATOM 836 C CA . ALA A 1 104 ? -8.922 -8.215 31.760 1.00 68.50 104 ALA A CA 1
ATOM 837 C C . ALA A 1 104 ? -7.770 -8.671 32.671 1.00 68.50 104 ALA A C 1
ATOM 839 O O . ALA A 1 104 ? -7.761 -8.352 33.853 1.00 68.50 104 ALA A O 1
ATOM 840 N N . ARG A 1 105 ? -6.728 -9.309 32.114 1.00 59.62 105 ARG A N 1
ATOM 841 C CA . ARG A 1 105 ? -5.521 -9.704 32.869 1.00 59.62 105 ARG A CA 1
ATOM 842 C C . ARG A 1 105 ? -4.675 -8.541 33.398 1.00 59.62 105 ARG A C 1
ATOM 844 O O . ARG A 1 105 ? -3.837 -8.762 34.263 1.00 59.62 105 ARG A O 1
ATOM 851 N N . ARG A 1 106 ? -4.864 -7.317 32.892 1.00 58.16 106 ARG A N 1
ATOM 852 C CA . ARG A 1 106 ? -4.213 -6.111 33.435 1.00 58.16 106 ARG A CA 1
ATOM 853 C C . ARG A 1 106 ? -4.921 -5.543 34.666 1.00 58.16 106 ARG A C 1
ATOM 855 O O . ARG A 1 106 ? -4.382 -4.627 35.275 1.00 58.16 106 ARG A O 1
ATOM 862 N N . ILE A 1 107 ? -6.091 -6.070 35.027 1.00 54.97 107 ILE A N 1
ATOM 863 C CA . ILE A 1 107 ? -6.786 -5.749 36.273 1.00 54.97 107 ILE A CA 1
ATOM 864 C C . ILE A 1 107 ? -6.302 -6.750 37.330 1.00 54.97 107 ILE A C 1
ATOM 866 O O . ILE A 1 107 ? -6.986 -7.711 37.654 1.00 54.97 107 ILE A O 1
ATOM 870 N N . ASN A 1 108 ? -5.080 -6.563 37.818 1.00 49.53 108 ASN A N 1
ATOM 871 C CA . ASN A 1 108 ? -4.682 -7.048 39.136 1.00 49.53 108 ASN A CA 1
ATOM 872 C C . ASN A 1 108 ? -4.275 -5.805 39.933 1.00 49.53 108 ASN A C 1
ATOM 874 O O . ASN A 1 108 ? -3.515 -4.984 39.418 1.00 49.53 108 ASN A O 1
ATOM 878 N N . ILE A 1 109 ? -4.912 -5.674 41.100 1.00 48.25 109 ILE A N 1
ATOM 879 C CA . ILE A 1 109 ? -4.865 -4.575 42.077 1.00 48.25 109 ILE A CA 1
ATOM 880 C C . ILE A 1 109 ? -3.435 -4.178 42.440 1.00 48.25 109 ILE A C 1
ATOM 882 O O . ILE A 1 109 ? -2.612 -5.099 42.639 1.00 48.25 109 ILE A O 1
#

pLDDT: mean 79.64, std 16.0, range [32.12, 94.94]

Radius of gyration: 25.74 Å; Cα contacts (8 Å, |Δi|>4): 26; chains: 1; bounding box: 35×29×100 Å

Solvent-accessible surface area (backbone atoms only — not comparable to full-atom values): 6607 Å² total; per-residue (Å²): 133,87,78,78,81,78,74,75,77,75,83,65,96,46,73,66,61,50,52,54,49,39,63,73,71,58,39,57,79,81,43,46,69,60,51,50,50,52,53,50,50,52,53,47,54,54,48,50,55,51,47,54,56,49,50,53,52,45,50,51,54,50,62,74,42,69,90,76,72,50,74,68,60,48,52,55,53,42,50,48,62,69,44,38,72,65,54,69,72,52,63,61,68,61,50,49,52,51,52,50,55,59,54,55,67,66,72,67,135

Organism: Photinus pyralis (NCBI:txid7054)

Mean predicted aligned error: 11.84 Å

Sequence (109 aa):
CNAANHKVETFSSDPLSLLKFIQRYQLEISVPNIVIMLKIFLSFAVSVASCERSFSKLKLIKNYLRSQMSSLRLRNLAILSIERKLTNEIDFDDLIKEFAARKARRINI

Secondary structure (DSSP, 8-state):
------------S-HHHHHHHHHHTTTTTT-HHHHHHHHHHHHHHHHHHHHHHHHHHHHHHHHHTTTT--HHHHHHHHHHHHTHHHHHHS-HHHHHHHHHHHHHTT---